Protein AF-A0AA88XNT7-F1 (afdb_monomer_lite)

Secondary structure (DSSP, 8-state):
---TT-----TT---BPTT---SEETTEE--EEEEETTTTTEEEEE-TTS-------------

Sequence (63 aa):
MISPDMVPLGKTFSDWAPGEPSGEYNGDREECGSLKGHVDYQWNDVYCLRNFPFICEQILSSN

Foldseek 3Di:
DQDPVNDPPPPPDAFAAVCPPVQDDPRAGFPDWFFDVVRVRGIYGHRPPDDDDDDDDDDDDDD

Organism: Pinctada imbricata (NCBI:txid66713)

Radius of gyration: 13.59 Å; chains: 1; bounding box: 24×25×45 Å

InterPro domains:
  IPR001304 C-type lectin-like [PF00059] (13-58)
  IPR001304 C-type lectin-like [PS50041] (13-57)
  IPR016186 C-type lectin-like/link domain superfamily [G3DSA:3.10.100.10] (3-61)
  IPR016187 C-type lectin fold [SSF56436] (12-57)
  IPR018378 C-type lectin, conserved site [PS00615] (32-56)

pLDDT: mean 85.85, std 13.44, range [55.12, 96.56]

Structure (mmCIF, N/CA/C/O backbone):
data_AF-A0AA88XNT7-F1
#
_entry.id   AF-A0AA88XNT7-F1
#
loop_
_atom_site.group_PDB
_atom_site.id
_atom_site.type_symbol
_atom_site.label_atom_id
_atom_site.label_alt_id
_atom_site.label_comp_id
_atom_site.label_asym_id
_atom_site.label_entity_id
_atom_site.label_seq_id
_atom_site.pdbx_PDB_ins_code
_atom_site.Cartn_x
_atom_site.Cartn_y
_atom_site.Cartn_z
_atom_site.occupancy
_atom_site.B_iso_or_equiv
_atom_site.auth_seq_id
_atom_site.auth_comp_id
_atom_site.auth_asym_id
_atom_site.auth_atom_id
_atom_site.pdbx_PDB_model_num
ATOM 1 N N . MET A 1 1 ? 4.353 -5.060 4.584 1.00 56.81 1 MET A N 1
ATOM 2 C CA . MET A 1 1 ? 3.572 -3.997 5.253 1.00 56.81 1 MET A CA 1
ATOM 3 C C . MET A 1 1 ? 3.923 -4.017 6.727 1.00 56.81 1 MET A C 1
ATOM 5 O O . MET A 1 1 ? 3.981 -5.104 7.274 1.00 56.81 1 MET A O 1
ATOM 9 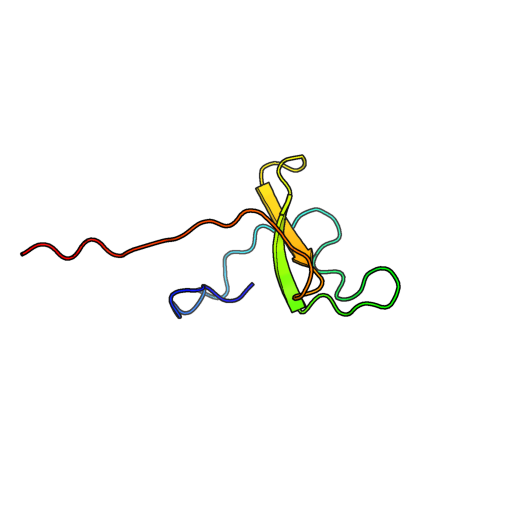N N . ILE A 1 2 ? 4.252 -2.877 7.334 1.00 55.12 2 ILE A N 1
ATOM 10 C CA . ILE A 1 2 ? 4.436 -2.757 8.790 1.00 55.12 2 ILE A CA 1
ATOM 11 C C . ILE A 1 2 ? 3.043 -2.549 9.383 1.00 55.12 2 ILE A C 1
ATOM 13 O O . ILE A 1 2 ? 2.260 -1.794 8.808 1.00 55.12 2 ILE A O 1
ATOM 17 N N . SER A 1 3 ? 2.722 -3.230 10.484 1.00 59.34 3 SER A N 1
ATOM 18 C CA . SER A 1 3 ? 1.477 -2.970 11.206 1.00 59.34 3 SER A CA 1
ATOM 19 C C . SER A 1 3 ? 1.439 -1.491 11.620 1.00 59.34 3 SER A C 1
ATOM 21 O O . SER A 1 3 ? 2.382 -1.044 12.281 1.00 59.34 3 SER A O 1
ATOM 23 N N . PRO A 1 4 ? 0.425 -0.701 11.221 1.00 62.16 4 PRO A N 1
ATOM 24 C CA . PRO A 1 4 ? 0.381 0.734 11.516 1.00 62.16 4 PRO A CA 1
ATOM 25 C C . PRO A 1 4 ? 0.311 1.046 13.021 1.00 62.16 4 PRO A C 1
ATOM 27 O O . PRO A 1 4 ? 0.627 2.158 13.434 1.00 62.16 4 PRO A O 1
ATOM 30 N N . ASP A 1 5 ? -0.041 0.062 13.846 1.00 65.44 5 ASP A N 1
ATOM 31 C CA . ASP A 1 5 ? -0.130 0.124 15.308 1.00 65.44 5 ASP A CA 1
ATOM 32 C C . ASP A 1 5 ? 1.158 -0.325 16.035 1.00 65.44 5 ASP A C 1
ATOM 34 O O . ASP A 1 5 ? 1.168 -0.448 17.260 1.00 65.44 5 ASP A O 1
ATOM 38 N N . MET A 1 6 ? 2.255 -0.567 15.300 1.00 58.94 6 MET A N 1
ATOM 39 C CA . MET A 1 6 ? 3.532 -1.051 15.845 1.00 58.94 6 MET A CA 1
ATOM 40 C C . MET A 1 6 ? 3.422 -2.396 16.585 1.00 58.94 6 MET A C 1
ATOM 42 O O . MET A 1 6 ? 4.355 -2.779 17.298 1.00 58.94 6 MET A O 1
ATOM 46 N N . VAL A 1 7 ? 2.329 -3.150 16.398 1.00 66.06 7 VAL A N 1
ATOM 47 C CA . VAL A 1 7 ? 2.269 -4.545 16.833 1.00 66.06 7 VAL A CA 1
ATOM 48 C C . VAL A 1 7 ? 3.326 -5.304 16.039 1.00 66.06 7 VAL A C 1
ATOM 50 O O . VAL A 1 7 ? 3.333 -5.236 14.803 1.00 66.06 7 VAL A O 1
ATOM 53 N N . PRO A 1 8 ? 4.257 -6.013 16.708 1.00 61.91 8 PRO A N 1
ATOM 54 C CA . PRO A 1 8 ? 5.183 -6.877 16.009 1.00 61.91 8 PRO A CA 1
ATOM 55 C C . PRO A 1 8 ? 4.341 -7.856 15.211 1.00 61.91 8 PRO A C 1
ATOM 57 O O . PRO A 1 8 ? 3.652 -8.697 15.791 1.00 61.91 8 PRO A O 1
ATOM 60 N N . LEU A 1 9 ? 4.374 -7.732 13.884 1.00 58.47 9 LEU A N 1
ATOM 61 C CA . LEU A 1 9 ? 3.841 -8.766 13.022 1.00 58.47 9 LEU A CA 1
ATOM 62 C C . LEU A 1 9 ? 4.574 -10.030 13.444 1.00 58.47 9 LEU A C 1
ATOM 64 O O . LEU A 1 9 ? 5.781 -10.165 13.217 1.00 58.47 9 LEU A O 1
ATOM 68 N N . GLY A 1 10 ? 3.868 -10.929 14.131 1.00 57.97 10 GLY A N 1
ATOM 69 C CA . GLY A 1 10 ? 4.340 -12.291 14.283 1.00 57.97 10 GLY A CA 1
ATOM 70 C C . GLY A 1 10 ? 4.782 -12.716 12.891 1.00 57.97 10 GLY A C 1
ATOM 71 O O . GLY A 1 10 ? 4.050 -12.499 11.925 1.00 57.97 10 GLY A O 1
ATOM 72 N N . LYS A 1 11 ? 6.016 -13.210 12.770 1.00 59.38 11 LYS A N 1
ATOM 73 C CA . LYS A 1 11 ? 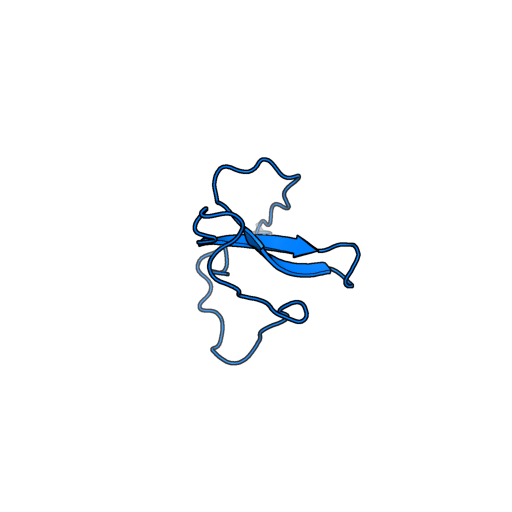6.748 -13.438 11.509 1.00 59.38 11 LYS A CA 1
ATOM 74 C C . LYS A 1 11 ? 6.083 -14.468 10.566 1.00 59.38 11 LYS A C 1
ATOM 76 O O . LYS A 1 11 ? 6.752 -15.052 9.723 1.00 59.38 11 LYS A O 1
ATOM 81 N N . THR A 1 12 ? 4.804 -14.760 10.777 1.00 72.44 12 THR A N 1
ATOM 82 C CA . THR A 1 12 ? 4.072 -15.955 10.380 1.00 72.44 12 THR A CA 1
ATOM 83 C C . THR A 1 12 ? 2.827 -15.666 9.544 1.00 72.44 12 THR A C 1
ATOM 85 O O . THR A 1 12 ? 2.308 -16.612 8.964 1.00 72.44 12 THR A O 1
ATOM 88 N N . PHE A 1 13 ? 2.340 -14.421 9.452 1.00 78.38 13 PHE A N 1
ATOM 89 C CA . PHE A 1 13 ? 1.209 -14.090 8.576 1.00 78.38 13 PHE A CA 1
ATOM 90 C C . PHE A 1 13 ? 1.616 -13.137 7.453 1.00 78.38 13 PHE A C 1
ATOM 92 O O . PHE A 1 13 ? 2.191 -12.075 7.694 1.00 78.38 13 PHE A O 1
ATOM 99 N N . SER 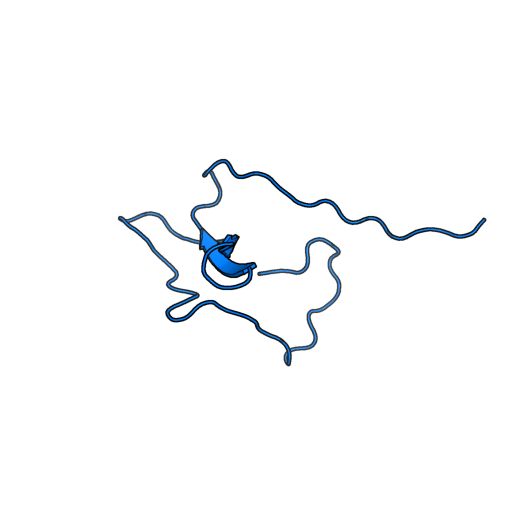A 1 14 ? 1.278 -13.523 6.225 1.00 84.88 14 SER A N 1
ATOM 100 C CA . SER A 1 14 ? 1.344 -12.668 5.048 1.00 84.88 14 SER A CA 1
ATOM 101 C C . SER A 1 14 ? 0.206 -13.001 4.096 1.00 84.88 14 SER A C 1
ATOM 103 O O . SER A 1 14 ? -0.030 -14.185 3.861 1.00 84.88 14 SER A O 1
ATOM 105 N N . ASP A 1 15 ? -0.423 -11.986 3.512 1.00 90.81 15 ASP A N 1
ATOM 106 C CA . ASP A 1 15 ? -1.503 -12.148 2.531 1.00 90.81 15 ASP A CA 1
ATOM 107 C C . ASP A 1 15 ? -1.231 -11.320 1.268 1.00 90.81 15 ASP A C 1
ATOM 109 O O . ASP A 1 15 ? -2.025 -10.484 0.847 1.00 90.81 15 ASP A O 1
ATOM 113 N N . TRP A 1 16 ? -0.036 -11.486 0.703 1.00 93.31 16 TRP A N 1
ATOM 114 C CA . TRP A 1 16 ? 0.353 -10.810 -0.532 1.00 93.31 16 TRP A CA 1
ATOM 115 C C . TRP A 1 16 ? -0.457 -11.303 -1.726 1.00 93.31 16 TRP A C 1
ATOM 117 O O . TRP A 1 16 ? -0.687 -12.504 -1.882 1.00 93.31 16 TRP A O 1
ATOM 127 N N . ALA A 1 17 ? -0.834 -10.370 -2.599 1.00 96.44 17 ALA A N 1
ATOM 128 C CA . ALA A 1 17 ? -1.407 -10.710 -3.888 1.00 96.44 17 ALA A CA 1
ATOM 129 C C . ALA A 1 17 ? -0.376 -11.483 -4.737 1.00 96.44 17 ALA A C 1
ATOM 131 O O . ALA A 1 17 ? 0.834 -11.325 -4.538 1.00 96.44 17 ALA A O 1
ATOM 132 N N . PRO A 1 18 ? -0.810 -12.300 -5.713 1.00 96.00 18 PRO A N 1
ATOM 133 C CA . PRO A 1 18 ? 0.109 -12.992 -6.605 1.00 96.00 18 PRO A CA 1
ATOM 134 C C . PRO A 1 18 ? 1.072 -12.011 -7.286 1.00 96.00 18 PRO A C 1
ATOM 136 O O . PRO A 1 18 ? 0.637 -11.104 -7.991 1.00 96.00 18 PRO A O 1
ATOM 139 N N . GLY A 1 19 ? 2.375 -12.221 -7.085 1.00 95.12 19 GLY A N 1
ATOM 140 C CA . GLY A 1 19 ? 3.437 -11.375 -7.638 1.00 95.12 19 GLY A CA 1
ATOM 141 C C . GLY A 1 19 ? 3.963 -10.290 -6.697 1.00 95.12 19 GLY A C 1
ATOM 142 O O . GLY A 1 19 ? 4.969 -9.680 -7.036 1.00 95.12 19 GLY A O 1
ATOM 143 N N . GLU A 1 20 ? 3.351 -10.103 -5.525 1.00 95.62 20 GLU A N 1
ATOM 144 C CA . GLU A 1 20 ? 3.751 -9.076 -4.560 1.00 95.62 20 GLU A CA 1
ATOM 145 C C . GLU A 1 20 ? 4.472 -9.675 -3.331 1.00 95.62 20 GLU A C 1
ATOM 147 O O . GLU A 1 20 ? 4.242 -10.839 -2.976 1.00 95.62 20 GLU A O 1
ATOM 152 N N . PRO A 1 21 ? 5.343 -8.907 -2.652 1.00 94.19 21 PRO A N 1
ATOM 153 C CA . PRO A 1 21 ? 5.769 -7.560 -3.021 1.00 94.19 21 PRO A CA 1
ATOM 154 C C . PRO A 1 21 ? 6.740 -7.569 -4.209 1.00 94.19 21 PRO A C 1
ATOM 156 O O . PRO A 1 21 ? 7.638 -8.415 -4.263 1.00 94.19 21 PRO A O 1
ATOM 159 N N . SER A 1 22 ? 6.577 -6.632 -5.139 1.00 95.31 22 SER A N 1
ATOM 160 C CA . SER A 1 22 ? 7.418 -6.515 -6.340 1.00 95.31 22 SER A CA 1
ATOM 161 C C . SER A 1 22 ? 8.596 -5.547 -6.168 1.00 95.31 22 SER A C 1
ATOM 163 O O . SER A 1 22 ? 9.618 -5.682 -6.841 1.00 95.31 22 SER A O 1
ATOM 165 N N . GLY A 1 23 ? 8.504 -4.616 -5.220 1.00 95.50 23 GLY A N 1
ATOM 166 C CA . GLY A 1 23 ? 9.520 -3.645 -4.810 1.00 95.50 23 GLY A CA 1
ATOM 167 C C . GLY A 1 23 ? 9.640 -2.422 -5.721 1.00 95.50 23 GLY A C 1
ATOM 168 O O . GLY A 1 23 ? 10.131 -1.375 -5.284 1.00 95.50 23 GLY A O 1
ATOM 169 N N . GLU A 1 24 ? 9.195 -2.524 -6.973 1.00 95.81 24 GLU A N 1
ATOM 170 C CA . GLU A 1 24 ? 9.208 -1.436 -7.943 1.00 95.81 24 GLU A CA 1
ATOM 171 C C . GLU A 1 24 ? 8.129 -1.595 -9.021 1.00 95.81 24 GLU A C 1
ATOM 173 O O . GLU A 1 24 ? 7.898 -2.681 -9.552 1.00 95.81 24 GLU A O 1
ATOM 178 N N . TYR A 1 25 ? 7.540 -0.471 -9.431 1.00 93.31 25 TYR A N 1
ATOM 179 C CA . TYR A 1 25 ? 6.629 -0.417 -10.570 1.00 93.31 25 TYR A CA 1
ATOM 180 C C . TYR A 1 25 ? 6.836 0.878 -11.356 1.00 93.31 25 TYR A C 1
ATOM 182 O O . TYR A 1 25 ? 6.788 1.975 -10.806 1.00 93.31 25 TYR A O 1
ATOM 190 N N . ASN A 1 26 ? 7.074 0.771 -12.668 1.00 92.38 26 ASN A N 1
ATOM 191 C CA . ASN A 1 26 ? 7.344 1.913 -13.559 1.00 92.38 26 ASN A CA 1
ATOM 192 C C . ASN A 1 26 ? 8.495 2.841 -13.105 1.00 92.38 26 ASN A C 1
ATOM 194 O O . ASN A 1 26 ? 8.485 4.032 -13.408 1.00 92.38 26 ASN A O 1
ATOM 198 N N . GLY A 1 27 ? 9.504 2.295 -12.418 1.00 92.50 27 GLY A N 1
ATOM 199 C CA . GLY A 1 27 ? 10.652 3.055 -11.909 1.00 92.50 27 GLY A CA 1
ATOM 200 C C . GLY A 1 27 ? 10.415 3.744 -10.561 1.00 92.50 27 GLY A C 1
ATOM 201 O O . GLY A 1 27 ? 11.349 4.337 -10.020 1.00 92.50 27 GLY A O 1
ATOM 202 N N . ASP A 1 28 ? 9.209 3.632 -10.000 1.00 95.00 28 ASP A N 1
ATOM 203 C CA . ASP A 1 28 ? 8.906 4.064 -8.640 1.00 95.00 28 ASP A CA 1
ATOM 204 C C . ASP A 1 28 ? 9.162 2.916 -7.661 1.00 95.00 28 ASP A C 1
ATOM 206 O O . ASP A 1 28 ? 8.744 1.783 -7.899 1.00 95.00 28 ASP A O 1
ATOM 210 N N . ARG A 1 29 ? 9.824 3.209 -6.538 1.00 96.56 29 ARG A N 1
ATOM 211 C CA . ARG A 1 29 ? 9.989 2.239 -5.446 1.00 96.56 29 ARG A CA 1
ATOM 212 C C . ARG A 1 29 ? 8.692 2.073 -4.673 1.00 96.56 29 ARG A C 1
ATOM 214 O O . ARG A 1 29 ? 8.072 3.061 -4.272 1.00 96.56 29 ARG A O 1
ATOM 221 N N . GLU A 1 30 ? 8.326 0.830 -4.407 1.00 95.56 30 GLU A N 1
ATOM 222 C CA . GLU A 1 30 ? 7.082 0.481 -3.733 1.00 95.56 30 GLU A CA 1
ATOM 223 C C . GLU A 1 30 ? 7.369 0.067 -2.283 1.00 95.56 30 GLU A C 1
ATOM 225 O O . GLU A 1 30 ? 7.702 -1.069 -1.969 1.00 95.56 30 GLU A O 1
ATOM 230 N N . GLU A 1 31 ? 7.308 1.044 -1.375 1.00 93.06 31 GLU A N 1
ATOM 231 C CA . GLU A 1 31 ? 7.705 0.880 0.036 1.00 93.06 31 GLU A CA 1
ATOM 232 C C . GLU A 1 31 ? 6.512 1.000 1.010 1.00 93.06 31 GLU A C 1
ATOM 234 O O . GLU A 1 31 ? 6.650 0.762 2.212 1.00 93.06 31 GLU A O 1
ATOM 239 N N . CYS A 1 32 ? 5.321 1.336 0.502 1.00 93.00 32 CYS A N 1
ATOM 240 C CA . CYS A 1 32 ? 4.075 1.442 1.265 1.00 93.00 32 CYS A CA 1
ATOM 241 C C . CYS A 1 32 ? 3.094 0.330 0.878 1.00 93.00 32 CYS A C 1
ATOM 243 O O . CYS A 1 32 ? 3.290 -0.335 -0.125 1.00 93.00 32 CYS A O 1
ATOM 245 N N . GLY A 1 33 ? 2.045 0.092 1.669 1.00 92.56 33 GLY A N 1
ATOM 246 C CA . GLY A 1 33 ? 1.079 -0.986 1.423 1.00 92.56 33 GLY A CA 1
ATOM 247 C C . GLY A 1 33 ? -0.303 -0.498 1.003 1.00 92.56 33 GLY A C 1
ATOM 248 O O . GLY A 1 33 ? -0.764 0.542 1.465 1.00 92.56 33 GLY A O 1
ATOM 249 N N . SER A 1 34 ? -0.993 -1.290 0.189 1.00 94.38 34 SER A N 1
ATOM 250 C CA . SER A 1 34 ? -2.408 -1.123 -0.159 1.00 94.38 34 SER A CA 1
ATOM 251 C C . SER A 1 34 ? -3.109 -2.482 -0.248 1.00 94.38 34 SER A C 1
ATOM 253 O O . SER A 1 34 ? -2.451 -3.520 -0.314 1.00 94.38 34 SER A O 1
ATOM 255 N N . LEU A 1 35 ? -4.445 -2.477 -0.258 1.00 95.38 35 LEU A N 1
ATOM 256 C CA . LEU A 1 35 ? -5.267 -3.676 -0.443 1.00 95.38 35 LEU A CA 1
ATOM 257 C C . LEU A 1 35 ? -5.856 -3.682 -1.860 1.00 95.38 35 LEU A C 1
ATOM 259 O O . LEU A 1 35 ? -6.573 -2.753 -2.248 1.00 95.38 35 LEU A O 1
ATOM 263 N N . LYS A 1 36 ? -5.584 -4.732 -2.642 1.00 93.88 36 LYS A N 1
ATOM 264 C CA . LYS A 1 36 ? -6.129 -4.903 -3.996 1.00 93.88 36 LYS A CA 1
ATOM 265 C C . LYS A 1 36 ? -7.536 -5.495 -3.916 1.00 93.88 36 LYS A C 1
ATOM 267 O O . LYS A 1 36 ? -7.712 -6.705 -3.888 1.00 93.88 36 LYS A O 1
ATOM 272 N N . GLY A 1 37 ? -8.565 -4.646 -3.948 1.00 93.69 37 GLY A N 1
ATOM 273 C CA . GLY A 1 37 ? -9.965 -5.100 -3.864 1.00 93.69 37 GLY A CA 1
ATOM 274 C C . GLY A 1 37 ? -10.407 -6.080 -4.967 1.00 93.69 37 GLY A C 1
ATOM 275 O O . GLY A 1 37 ? -11.342 -6.839 -4.761 1.00 93.69 37 GLY A O 1
ATOM 276 N N . HIS A 1 38 ? -9.730 -6.102 -6.121 1.00 95.25 38 HIS A N 1
ATOM 277 C CA . HIS A 1 38 ? -9.989 -7.061 -7.208 1.00 95.25 38 HIS A CA 1
ATOM 278 C C . HIS A 1 38 ? -9.283 -8.417 -7.019 1.00 95.25 38 HIS A C 1
ATOM 280 O O . HIS A 1 38 ? -9.471 -9.315 -7.835 1.00 95.25 38 HIS A O 1
ATOM 286 N N . VAL A 1 39 ? -8.462 -8.546 -5.976 1.00 95.44 39 VAL A N 1
ATOM 287 C CA .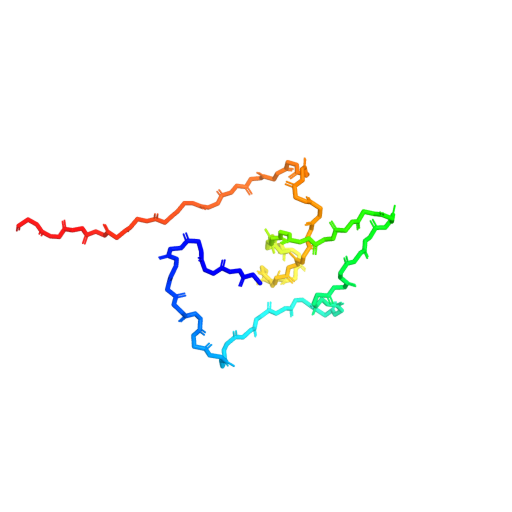 VAL A 1 39 ? -7.761 -9.770 -5.576 1.00 95.44 39 VAL A CA 1
ATOM 288 C C . VAL A 1 39 ? -8.062 -10.016 -4.098 1.00 95.44 39 VAL A C 1
ATOM 290 O O . VAL A 1 39 ? -7.159 -10.026 -3.278 1.00 95.44 39 VAL A O 1
ATOM 293 N N . ASP A 1 40 ? -9.347 -10.073 -3.736 1.00 96.31 40 ASP A N 1
ATOM 294 C CA . ASP A 1 40 ? -9.821 -10.374 -2.374 1.00 96.31 40 ASP A CA 1
ATOM 295 C C . ASP A 1 40 ? -9.164 -9.546 -1.252 1.00 96.31 40 ASP A C 1
ATOM 297 O O . ASP A 1 40 ? -8.994 -10.013 -0.130 1.00 96.31 40 ASP A O 1
ATOM 301 N N . TYR A 1 41 ? -8.816 -8.288 -1.547 1.00 94.81 41 TYR A N 1
ATOM 302 C CA . TYR A 1 41 ? -8.113 -7.377 -0.635 1.00 94.81 41 TYR A CA 1
ATOM 303 C C . TYR A 1 41 ? -6.707 -7.836 -0.220 1.00 94.81 41 TYR A C 1
ATOM 305 O O . TYR A 1 41 ? -6.155 -7.304 0.741 1.00 94.81 41 TYR A O 1
ATOM 313 N N . GLN A 1 42 ? -6.086 -8.733 -0.983 1.00 95.38 42 GLN A N 1
ATOM 314 C CA . GLN A 1 42 ? -4.693 -9.117 -0.790 1.00 95.38 42 GLN A CA 1
ATOM 315 C C . GLN A 1 42 ? -3.742 -7.928 -0.974 1.00 95.38 42 GLN A C 1
ATOM 317 O O . GLN A 1 42 ? -4.041 -6.927 -1.641 1.00 95.38 42 GLN A O 1
ATOM 322 N N . TRP A 1 43 ? -2.581 -8.027 -0.342 1.00 94.81 43 TRP A N 1
ATOM 323 C CA . TRP A 1 43 ? -1.654 -6.920 -0.173 1.00 94.81 43 TRP A CA 1
ATOM 324 C C . TRP A 1 43 ? -0.877 -6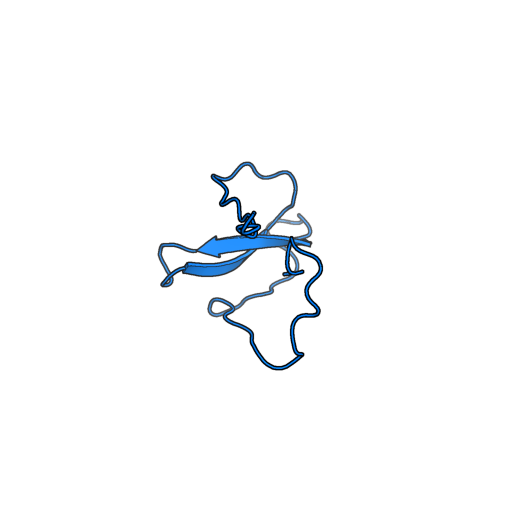.620 -1.445 1.00 94.81 43 TRP A C 1
ATOM 326 O O . TRP A 1 43 ? -0.490 -7.516 -2.194 1.00 94.81 43 TRP A O 1
ATOM 336 N N . ASN A 1 44 ? -0.600 -5.339 -1.634 1.00 95.75 44 ASN A N 1
ATOM 337 C CA . ASN A 1 44 ? 0.245 -4.820 -2.690 1.00 95.75 44 ASN A CA 1
ATOM 338 C C . ASN A 1 44 ? 1.177 -3.769 -2.112 1.00 95.75 44 ASN A C 1
ATOM 340 O O . ASN A 1 44 ? 0.708 -2.871 -1.403 1.00 95.75 44 ASN A O 1
ATOM 344 N N . ASP A 1 45 ? 2.460 -3.851 -2.421 1.00 95.44 45 ASP A N 1
ATOM 345 C CA . ASP A 1 45 ? 3.345 -2.720 -2.231 1.00 95.44 45 ASP A CA 1
ATOM 346 C C . ASP A 1 45 ? 3.049 -1.648 -3.284 1.00 95.44 45 ASP A C 1
ATOM 348 O O . ASP A 1 45 ? 2.604 -1.925 -4.390 1.00 95.44 45 ASP A O 1
ATOM 352 N N . VAL A 1 46 ? 3.146 -0.385 -2.884 1.00 95.62 46 VAL A N 1
ATOM 353 C CA . VAL A 1 46 ? 2.820 0.767 -3.722 1.00 95.62 46 VAL A CA 1
ATOM 354 C C . VAL A 1 46 ? 3.784 1.910 -3.479 1.00 95.62 46 VAL A C 1
ATOM 356 O O . VAL A 1 46 ? 4.305 2.092 -2.373 1.00 95.62 46 VAL A O 1
ATOM 359 N N . TYR A 1 47 ? 3.952 2.747 -4.499 1.00 96.12 47 TYR A N 1
ATOM 360 C CA . TYR A 1 47 ? 4.616 4.035 -4.344 1.00 96.12 47 TYR A CA 1
ATOM 361 C C . TYR A 1 47 ? 3.921 4.893 -3.275 1.00 96.12 47 TYR A C 1
ATOM 363 O O . TYR A 1 47 ? 2.736 5.218 -3.384 1.00 96.12 47 TYR A O 1
ATOM 371 N N . CYS A 1 48 ? 4.674 5.294 -2.250 1.00 93.62 48 CYS A N 1
ATOM 372 C CA . CYS A 1 48 ? 4.139 5.916 -1.037 1.00 93.62 48 CYS A CA 1
ATOM 373 C C . CYS A 1 48 ? 3.386 7.236 -1.247 1.00 93.62 48 CYS A C 1
ATOM 375 O O . CYS A 1 48 ? 2.542 7.585 -0.426 1.00 93.62 48 CYS A O 1
ATOM 377 N N . LEU A 1 49 ? 3.678 7.984 -2.316 1.00 94.50 49 LEU A N 1
ATOM 378 C CA . LEU A 1 49 ? 3.008 9.264 -2.591 1.00 94.50 49 LEU A CA 1
ATOM 379 C C . LEU A 1 49 ? 1.763 9.114 -3.476 1.00 94.50 49 LEU A C 1
ATOM 381 O O . LEU A 1 49 ? 1.140 10.112 -3.845 1.00 94.50 49 LEU A O 1
ATOM 385 N N . ARG A 1 50 ? 1.382 7.884 -3.838 1.00 94.12 50 ARG A N 1
ATOM 386 C CA . ARG A 1 50 ? 0.128 7.638 -4.548 1.00 94.12 50 ARG A CA 1
ATOM 387 C C . ARG A 1 50 ? -1.049 7.779 -3.577 1.00 94.12 50 ARG A C 1
ATOM 389 O O . ARG A 1 50 ? -1.060 7.192 -2.501 1.00 94.12 50 ARG A O 1
ATOM 396 N N . ASN A 1 51 ? -2.063 8.542 -3.982 1.00 95.69 51 ASN A N 1
ATOM 397 C CA . ASN A 1 51 ? -3.263 8.763 -3.176 1.00 95.69 51 ASN A CA 1
ATOM 398 C C . ASN A 1 51 ? -4.228 7.574 -3.280 1.00 95.69 51 ASN A C 1
ATOM 400 O O . ASN A 1 51 ? -4.659 7.221 -4.378 1.00 95.69 51 ASN A O 1
ATOM 404 N N . PHE A 1 52 ? -4.618 7.021 -2.132 1.00 93.62 52 PHE A N 1
ATOM 405 C CA . PHE A 1 52 ? -5.619 5.963 -2.004 1.00 93.62 52 PHE A CA 1
ATOM 406 C C . PHE A 1 52 ? -6.625 6.300 -0.894 1.00 93.62 52 PHE A C 1
ATOM 408 O O . PHE A 1 52 ? -6.281 7.017 0.049 1.00 93.62 52 PHE A O 1
ATOM 415 N N . PRO A 1 53 ? -7.855 5.758 -0.950 1.00 94.06 53 PRO A N 1
ATOM 416 C CA . PRO A 1 53 ? -8.670 5.597 0.249 1.00 94.06 53 PRO A CA 1
ATOM 417 C C . PRO A 1 53 ? -7.908 4.789 1.308 1.00 94.06 53 PRO A C 1
ATOM 419 O O . PRO A 1 53 ? -7.120 3.906 0.967 1.00 94.06 53 PRO A O 1
ATOM 422 N N . PHE A 1 54 ? -8.158 5.068 2.585 1.00 91.25 54 PHE A N 1
ATOM 423 C CA . PHE A 1 54 ? -7.446 4.440 3.698 1.00 91.25 54 PHE A CA 1
ATOM 424 C C . PHE A 1 54 ? -8.406 3.930 4.772 1.00 91.25 54 PHE A C 1
ATOM 426 O O . PHE A 1 54 ? -9.568 4.334 4.840 1.00 91.25 54 PHE A O 1
ATOM 433 N N . ILE A 1 55 ? -7.896 3.024 5.603 1.00 89.75 55 ILE A N 1
ATOM 434 C CA . ILE A 1 55 ? -8.593 2.446 6.751 1.00 89.75 55 ILE A CA 1
ATOM 435 C C . ILE A 1 55 ? -7.886 2.942 8.012 1.00 89.75 55 ILE A C 1
ATOM 437 O O . ILE A 1 55 ? -6.658 2.927 8.079 1.00 89.75 55 ILE A O 1
ATOM 441 N N . CYS A 1 56 ? -8.665 3.379 9.000 1.00 87.38 56 CYS A N 1
ATOM 442 C CA . CYS A 1 56 ? -8.179 3.689 10.341 1.00 87.38 56 CYS A CA 1
ATOM 443 C C . CYS A 1 56 ? -8.520 2.546 11.295 1.00 87.38 56 CYS A C 1
ATOM 445 O O . CYS A 1 56 ? -9.578 1.930 11.174 1.00 87.38 56 CYS A O 1
ATOM 447 N N . GLU A 1 57 ? -7.677 2.344 12.298 1.00 83.56 57 GLU A N 1
ATOM 448 C CA . GLU A 1 57 ? -7.916 1.432 13.411 1.00 83.56 57 GLU A CA 1
ATOM 449 C C . GLU A 1 57 ? -7.756 2.191 14.735 1.00 83.56 57 GLU A C 1
ATOM 451 O O . GLU A 1 57 ? -6.937 3.105 14.842 1.00 83.56 57 GLU A O 1
ATOM 456 N N . GLN A 1 58 ? -8.550 1.828 15.744 1.00 83.62 58 GLN A N 1
ATOM 457 C CA . GLN A 1 58 ? -8.434 2.353 17.101 1.00 83.62 58 GLN A CA 1
ATOM 458 C C . GLN A 1 58 ? -8.706 1.239 18.113 1.00 83.62 58 GLN A C 1
ATOM 460 O O . GLN A 1 58 ? -9.717 0.543 18.023 1.00 83.62 58 GLN A O 1
ATOM 465 N N . ILE A 1 59 ? -7.844 1.123 19.126 1.00 84.06 59 ILE A N 1
ATOM 466 C CA . ILE A 1 59 ? -8.105 0.263 20.282 1.00 84.06 59 ILE A CA 1
ATOM 467 C C . ILE A 1 59 ? -9.205 0.910 21.123 1.00 84.06 59 ILE A C 1
ATOM 469 O O . ILE A 1 59 ? -9.063 2.042 21.591 1.00 84.06 59 ILE A O 1
ATOM 473 N N . LEU A 1 60 ? -10.292 0.175 21.352 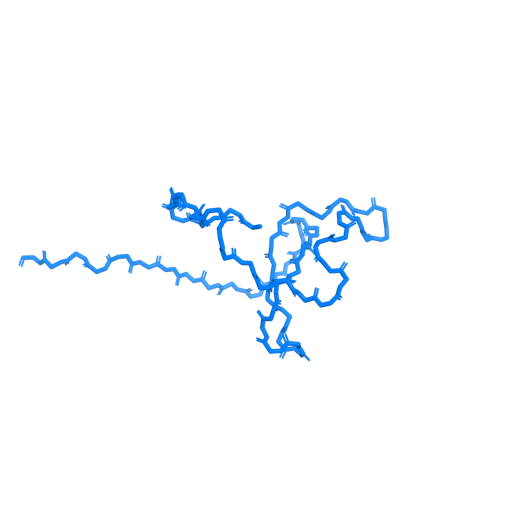1.00 82.19 60 LEU A N 1
ATOM 474 C CA . LEU A 1 60 ? -11.325 0.595 22.289 1.00 82.19 60 LEU A CA 1
ATOM 475 C C . LEU A 1 60 ? -10.785 0.470 23.720 1.00 82.19 60 LEU A C 1
ATOM 477 O O . LEU A 1 60 ? -10.670 -0.630 24.258 1.00 82.19 60 LEU A O 1
ATOM 481 N N . SER A 1 61 ? -10.458 1.592 24.358 1.00 80.81 61 SER A N 1
ATOM 482 C CA . SER A 1 61 ? -10.199 1.615 25.798 1.00 80.81 61 SER A CA 1
ATOM 483 C C . SER A 1 61 ? -11.530 1.548 26.548 1.00 80.81 61 SER A C 1
ATOM 485 O O . SER A 1 61 ? -12.366 2.443 26.410 1.00 80.81 61 SER A O 1
ATOM 487 N N . SER A 1 62 ? -11.729 0.492 27.336 1.00 74.56 62 SER A N 1
ATOM 488 C CA . SER A 1 62 ? -12.831 0.431 28.305 1.00 74.56 62 SER A CA 1
ATOM 489 C C . SER A 1 62 ? -12.496 1.352 29.480 1.00 74.56 62 SER A C 1
ATOM 491 O O . SER A 1 62 ? -11.366 1.310 29.966 1.00 74.56 62 SER A O 1
ATOM 493 N N . ASN A 1 63 ? -13.448 2.195 29.881 1.00 64.06 63 ASN A N 1
ATOM 494 C CA . ASN A 1 63 ? -13.327 3.086 31.041 1.00 64.06 63 ASN A CA 1
ATOM 495 C C . ASN A 1 63 ? -13.603 2.322 32.341 1.00 64.06 63 ASN A C 1
ATOM 497 O O . ASN A 1 63 ? -14.512 1.460 32.308 1.00 64.06 63 ASN A O 1
#